Protein AF-V5GE24-F1 (afdb_monomer)

Organism: Anoplophora glabripennis (NCBI:txid217634)

Structure (mmCIF, N/CA/C/O backbone):
data_AF-V5GE24-F1
#
_entry.id   AF-V5GE24-F1
#
loop_
_atom_site.group_PDB
_atom_site.id
_atom_site.type_symbol
_atom_site.label_atom_id
_atom_site.label_alt_id
_atom_site.label_comp_id
_atom_site.label_asym_id
_atom_site.label_entity_id
_atom_site.label_seq_id
_atom_site.pdbx_PDB_ins_code
_atom_site.Cartn_x
_atom_site.Cartn_y
_atom_site.Cartn_z
_atom_site.occupancy
_atom_site.B_iso_or_equiv
_atom_site.auth_seq_id
_atom_site.auth_comp_id
_atom_site.auth_asym_id
_atom_site.auth_atom_id
_atom_site.pdbx_PDB_model_num
ATOM 1 N N . PRO A 1 1 ? 27.953 -16.993 -14.659 1.00 74.44 1 PRO A N 1
ATOM 2 C CA . PRO A 1 1 ? 27.117 -16.198 -15.590 1.00 74.44 1 PRO A CA 1
ATOM 3 C C . PRO A 1 1 ? 25.671 -16.063 -15.073 1.00 74.44 1 PRO A C 1
ATOM 5 O O . PRO A 1 1 ? 24.966 -17.058 -14.925 1.00 74.44 1 PRO A O 1
ATOM 8 N N . LEU A 1 2 ? 25.249 -14.844 -14.714 1.00 80.62 2 LEU A N 1
ATOM 9 C CA . LEU A 1 2 ? 23.916 -14.587 -14.141 1.00 80.62 2 LEU A CA 1
ATOM 10 C C . LEU A 1 2 ? 22.801 -14.807 -15.188 1.00 80.62 2 LEU A C 1
ATOM 12 O O . LEU A 1 2 ? 21.727 -15.296 -14.845 1.00 80.62 2 LEU A O 1
ATOM 16 N N . GLY A 1 3 ? 23.100 -14.540 -16.467 1.00 85.06 3 GLY A N 1
ATOM 17 C CA . GLY A 1 3 ? 22.208 -14.808 -17.599 1.00 85.06 3 GLY A CA 1
ATOM 18 C C . GLY A 1 3 ? 21.914 -16.297 -17.801 1.00 85.06 3 GLY A C 1
ATOM 19 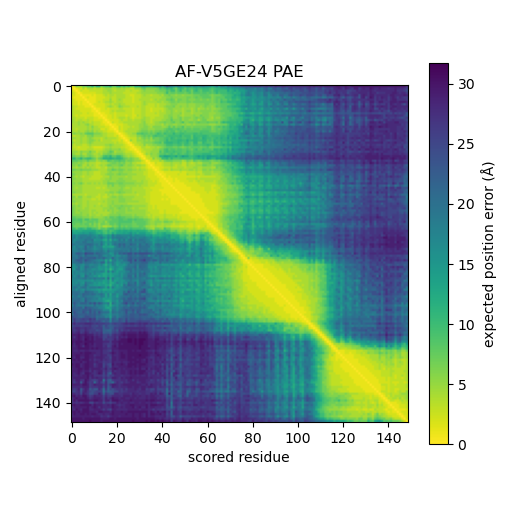O O . GLY A 1 3 ? 20.751 -16.685 -17.880 1.00 85.06 3 GLY A O 1
ATOM 20 N N . ALA A 1 4 ? 22.943 -17.150 -17.745 1.00 86.06 4 ALA A N 1
ATOM 21 C CA . ALA A 1 4 ? 22.785 -18.604 -17.859 1.00 86.06 4 ALA A CA 1
ATOM 22 C C . ALA A 1 4 ? 21.873 -19.200 -16.768 1.00 86.06 4 ALA A C 1
ATOM 24 O O . ALA A 1 4 ? 21.095 -20.111 -17.038 1.00 86.06 4 ALA A O 1
ATOM 25 N N . MET A 1 5 ? 21.916 -18.658 -15.544 1.00 88.56 5 MET A N 1
ATOM 26 C CA . MET A 1 5 ? 20.981 -19.061 -14.486 1.00 88.56 5 MET A CA 1
ATOM 27 C C . MET A 1 5 ? 19.548 -18.622 -14.800 1.00 88.56 5 MET A C 1
ATOM 29 O O . MET A 1 5 ? 18.614 -19.392 -14.609 1.00 88.56 5 MET A O 1
ATOM 33 N N . GLY A 1 6 ? 19.349 -17.410 -15.326 1.00 88.56 6 GLY A N 1
ATOM 34 C CA . GLY A 1 6 ? 18.030 -16.966 -15.789 1.00 88.56 6 GLY A CA 1
ATOM 35 C C . GLY A 1 6 ? 17.439 -17.891 -16.858 1.00 88.56 6 GLY A C 1
ATOM 36 O O . GLY A 1 6 ? 16.259 -18.238 -16.785 1.00 88.56 6 GLY A O 1
ATOM 37 N N . ALA A 1 7 ? 18.279 -18.354 -17.788 1.00 88.25 7 ALA A N 1
ATOM 38 C CA . ALA A 1 7 ? 17.903 -19.324 -18.811 1.00 88.25 7 ALA A CA 1
ATOM 39 C C . ALA A 1 7 ? 17.545 -20.698 -18.216 1.00 88.25 7 ALA A C 1
ATOM 41 O O . ALA A 1 7 ? 16.534 -21.276 -18.609 1.00 88.25 7 ALA A O 1
ATOM 42 N N . SER A 1 8 ? 18.292 -21.199 -17.221 1.00 91.06 8 SER A N 1
ATOM 43 C CA . SER A 1 8 ? 17.978 -22.488 -16.580 1.00 91.06 8 SER A CA 1
ATOM 44 C C . SER A 1 8 ? 16.659 -22.470 -15.801 1.00 91.06 8 SER A C 1
ATOM 46 O O . SER A 1 8 ? 16.002 -23.500 -15.684 1.00 91.06 8 SER A O 1
ATOM 48 N N . TYR A 1 9 ? 16.249 -21.308 -15.283 1.00 91.31 9 TYR A N 1
ATOM 49 C CA . TYR A 1 9 ? 14.931 -21.116 -14.665 1.00 91.31 9 TYR A CA 1
ATOM 50 C C . TYR A 1 9 ? 13.802 -20.860 -15.678 1.00 91.31 9 TYR A C 1
ATOM 52 O O . TYR A 1 9 ? 12.649 -20.725 -15.268 1.00 91.31 9 TYR A O 1
ATOM 60 N N . GLY A 1 10 ? 14.104 -20.772 -16.979 1.00 89.44 10 GLY A N 1
ATOM 61 C CA . GLY A 1 10 ? 13.110 -20.501 -18.019 1.00 89.44 10 GLY A CA 1
ATOM 62 C C . GLY A 1 10 ? 12.476 -19.112 -17.910 1.00 89.44 10 GLY A C 1
ATOM 63 O O . GLY A 1 10 ? 11.286 -18.951 -18.185 1.00 89.44 10 GLY A O 1
ATOM 64 N N . LEU A 1 11 ? 13.231 -18.107 -17.451 1.00 89.75 11 LEU A N 1
ATOM 65 C CA . LEU A 1 11 ? 12.739 -16.731 -17.402 1.00 89.75 11 LEU A CA 1
ATOM 66 C C . LEU A 1 11 ? 12.561 -16.171 -18.820 1.00 89.75 11 LEU A C 1
ATOM 68 O O . LEU A 1 11 ? 13.336 -16.479 -19.715 1.00 89.75 11 LEU A O 1
ATOM 72 N N . LEU A 1 12 ? 11.558 -15.307 -19.001 1.00 87.19 12 LEU A N 1
ATOM 73 C CA . LEU A 1 12 ? 11.351 -14.550 -20.246 1.00 87.19 12 LEU A CA 1
ATOM 74 C C . LEU A 1 12 ? 12.121 -13.222 -20.253 1.00 87.19 12 LEU A C 1
ATOM 76 O O . LEU A 1 12 ? 12.516 -12.729 -21.302 1.00 87.19 12 LEU A O 1
ATOM 80 N N . GLN A 1 13 ? 12.316 -12.628 -19.074 1.00 87.81 13 GLN A N 1
ATOM 81 C CA . GLN A 1 13 ? 13.032 -11.370 -18.886 1.00 87.81 13 GLN A CA 1
ATOM 82 C C . GLN A 1 13 ? 13.697 -11.362 -17.509 1.00 87.81 13 GLN A C 1
ATOM 84 O O . GLN A 1 13 ? 13.111 -11.823 -16.524 1.00 87.81 13 GLN A O 1
ATOM 89 N N . LEU A 1 14 ? 14.905 -10.802 -17.426 1.00 87.88 14 LEU A N 1
ATOM 90 C CA . LEU A 1 14 ? 15.580 -10.594 -16.149 1.00 87.88 14 LEU A CA 1
ATOM 91 C C . LEU A 1 14 ? 14.916 -9.454 -15.349 1.00 87.88 14 LEU A C 1
ATOM 93 O O . LEU A 1 14 ? 14.509 -8.436 -15.915 1.00 87.88 14 LEU A O 1
ATOM 97 N N . PRO A 1 15 ? 14.804 -9.581 -14.016 1.00 88.75 15 PRO A N 1
ATOM 98 C CA . PRO A 1 15 ? 14.245 -8.527 -13.179 1.00 88.75 15 PRO A CA 1
ATOM 99 C C . PRO A 1 15 ? 15.132 -7.275 -13.191 1.00 88.75 15 PRO A C 1
ATOM 101 O O . PRO A 1 15 ? 16.352 -7.357 -13.282 1.00 88.75 15 PRO A O 1
ATOM 104 N N . LYS A 1 16 ? 14.546 -6.086 -13.006 1.00 85.44 16 LYS A N 1
ATOM 105 C CA . LYS A 1 16 ? 15.322 -4.842 -12.857 1.00 85.44 16 LYS A CA 1
ATOM 106 C C . LYS A 1 16 ? 16.006 -4.796 -11.483 1.00 85.44 16 LYS A C 1
ATOM 108 O O . LYS A 1 16 ? 15.444 -4.260 -10.528 1.00 85.44 16 LYS A O 1
ATOM 113 N N . MET A 1 17 ? 17.217 -5.345 -11.386 1.00 87.19 17 MET A N 1
ATOM 114 C CA . MET A 1 17 ? 18.031 -5.383 -10.161 1.00 87.19 17 MET A CA 1
ATOM 115 C C . MET A 1 17 ? 19.286 -4.501 -10.263 1.00 87.19 17 MET A C 1
ATOM 117 O O . MET A 1 17 ? 19.819 -4.309 -11.354 1.00 87.19 17 MET A O 1
ATOM 121 N N . PRO A 1 18 ? 19.792 -3.958 -9.138 1.00 87.69 18 PRO A N 1
ATOM 122 C CA . PRO A 1 18 ? 21.023 -3.165 -9.138 1.00 87.69 18 PRO A CA 1
ATOM 123 C C . PRO A 1 18 ? 22.259 -3.980 -9.545 1.00 87.69 18 PRO A C 1
ATOM 125 O O . PRO A 1 18 ? 23.154 -3.434 -10.178 1.00 87.69 18 PRO A O 1
ATOM 128 N N . GLU A 1 19 ? 22.277 -5.278 -9.242 1.00 85.56 19 GLU A N 1
ATOM 129 C CA . GLU A 1 19 ? 23.367 -6.214 -9.561 1.00 85.56 19 GLU A CA 1
ATOM 130 C C . GLU A 1 19 ? 23.585 -6.398 -11.071 1.00 85.56 19 GLU A C 1
ATOM 132 O O . GLU A 1 19 ? 24.697 -6.690 -11.507 1.00 85.56 19 GLU A O 1
ATOM 137 N N . LEU A 1 20 ? 22.533 -6.181 -11.866 1.00 85.06 20 LEU A N 1
ATOM 138 C CA . LEU A 1 20 ? 22.527 -6.357 -13.318 1.00 85.06 20 LEU A CA 1
ATOM 139 C C . LEU A 1 20 ? 22.978 -5.107 -14.085 1.00 85.06 20 LEU A C 1
ATOM 141 O O . LEU A 1 20 ? 23.280 -5.200 -15.266 1.00 85.06 20 LEU A O 1
ATOM 145 N N . LYS A 1 21 ? 23.030 -3.930 -13.445 1.00 83.69 21 LYS A N 1
ATOM 146 C CA . LYS A 1 21 ? 23.200 -2.646 -14.154 1.00 83.69 21 LYS A CA 1
ATOM 147 C C . LYS A 1 21 ? 24.543 -2.477 -14.864 1.00 83.69 21 LYS A C 1
ATOM 149 O O . LYS A 1 21 ? 24.598 -1.775 -15.862 1.00 83.69 21 LYS A O 1
ATOM 154 N N . ASN A 1 22 ? 25.600 -3.092 -14.338 1.00 83.19 22 ASN A N 1
ATOM 155 C CA . ASN A 1 22 ? 26.974 -2.922 -14.826 1.00 83.19 22 ASN A CA 1
ATOM 156 C C . ASN A 1 22 ? 27.577 -4.259 -15.282 1.00 83.19 22 ASN A C 1
ATOM 158 O O . ASN A 1 22 ? 28.786 -4.467 -15.180 1.00 83.19 22 ASN A O 1
ATOM 162 N N . ARG A 1 23 ? 26.731 -5.212 -15.680 1.00 83.06 23 ARG A N 1
ATOM 163 C CA . ARG A 1 23 ? 27.152 -6.542 -16.118 1.00 83.06 23 ARG A CA 1
ATOM 164 C C . ARG A 1 23 ? 26.785 -6.732 -17.578 1.00 83.06 23 ARG A C 1
ATOM 166 O O . ARG A 1 23 ? 25.756 -6.231 -18.017 1.00 83.06 23 ARG A O 1
ATOM 173 N N . ASP A 1 24 ? 27.629 -7.469 -18.290 1.00 84.56 24 ASP A N 1
ATOM 174 C CA . ASP A 1 24 ? 27.281 -7.940 -19.620 1.00 84.56 24 ASP A CA 1
ATOM 175 C C . ASP A 1 24 ? 26.192 -9.017 -19.498 1.00 84.56 24 ASP A C 1
ATOM 177 O O . ASP A 1 24 ? 26.291 -9.925 -18.666 1.00 84.56 24 ASP A O 1
ATOM 181 N N . LEU A 1 25 ? 25.124 -8.849 -20.273 1.00 82.25 25 LEU A N 1
ATOM 182 C CA . LEU A 1 25 ? 23.952 -9.726 -20.308 1.00 82.25 25 LEU A CA 1
ATOM 183 C C . LEU A 1 25 ? 23.846 -10.465 -21.647 1.00 82.25 25 LEU A C 1
ATOM 185 O O . LEU A 1 25 ? 22.805 -11.044 -21.932 1.00 82.25 25 LEU A O 1
ATOM 189 N N . SER A 1 26 ? 24.919 -10.484 -22.443 1.00 84.75 26 SER A N 1
ATOM 190 C CA . SER A 1 26 ? 25.030 -11.245 -23.694 1.00 84.75 26 SER A CA 1
ATOM 191 C C . SER A 1 26 ? 24.634 -12.725 -23.552 1.00 84.75 26 SER A C 1
ATOM 193 O O . SER A 1 26 ? 24.011 -13.280 -24.454 1.00 84.75 26 SER A O 1
ATOM 195 N N . ASP A 1 27 ? 24.891 -13.332 -22.387 1.00 85.19 27 ASP A N 1
ATOM 196 C CA . ASP A 1 27 ? 24.479 -14.702 -22.033 1.00 85.19 27 ASP A CA 1
ATOM 197 C C . ASP A 1 27 ? 22.949 -14.922 -21.984 1.00 85.19 27 ASP A C 1
ATOM 199 O O . ASP A 1 27 ? 22.491 -16.062 -21.904 1.00 85.19 27 ASP A O 1
ATOM 203 N N . PHE A 1 28 ? 22.148 -13.853 -21.948 1.00 88.31 28 PHE A N 1
ATOM 204 C CA . PHE A 1 28 ? 20.686 -13.900 -21.906 1.00 88.31 28 PHE A CA 1
ATOM 205 C C . PHE A 1 28 ? 20.115 -12.891 -22.916 1.00 88.31 28 PHE A C 1
ATOM 207 O O . PHE A 1 28 ? 19.781 -11.763 -22.540 1.00 88.31 28 PHE A O 1
ATOM 214 N N . PRO A 1 29 ? 20.030 -13.264 -24.205 1.00 83.62 29 PRO A N 1
ATOM 215 C CA . PRO A 1 29 ? 19.514 -12.373 -25.234 1.00 83.62 29 PRO A CA 1
ATOM 216 C C . PRO A 1 29 ? 18.022 -12.097 -25.022 1.00 83.62 29 PRO A C 1
ATOM 218 O O . PRO A 1 29 ? 17.247 -12.992 -24.678 1.00 83.62 29 PRO A O 1
ATOM 221 N N . GLU A 1 30 ? 17.611 -10.850 -25.243 1.00 80.69 30 GLU A N 1
ATOM 222 C CA . GLU A 1 30 ? 16.196 -10.485 -25.234 1.00 80.69 30 GLU A CA 1
ATOM 223 C C . GLU A 1 30 ? 15.487 -11.132 -26.429 1.00 80.69 30 GLU A C 1
ATOM 225 O O . GLU A 1 30 ? 15.989 -11.109 -27.553 1.00 80.69 30 GLU A O 1
ATOM 230 N N . VAL A 1 31 ? 14.314 -11.719 -26.188 1.00 82.12 31 VAL A N 1
ATOM 231 C CA . VAL A 1 31 ? 13.510 -12.326 -27.252 1.00 82.12 31 VAL A CA 1
ATOM 232 C C . VAL A 1 31 ? 12.848 -11.202 -28.057 1.00 82.12 31 VAL A C 1
ATOM 234 O O . VAL A 1 31 ? 12.041 -10.460 -27.486 1.00 82.12 31 VAL A O 1
ATOM 237 N N . PRO A 1 32 ? 13.158 -11.050 -29.358 1.00 79.62 32 PRO A N 1
ATOM 238 C CA . PRO A 1 32 ? 12.519 -10.032 -30.180 1.00 79.62 32 PRO A CA 1
ATOM 239 C C . PRO A 1 32 ? 11.010 -10.302 -30.294 1.00 79.62 32 PRO A C 1
ATOM 241 O O . PRO A 1 32 ? 10.572 -11.450 -30.304 1.00 79.62 32 PRO A O 1
ATOM 244 N N . GLU A 1 33 ? 10.220 -9.227 -30.361 1.00 81.44 33 GLU A N 1
ATOM 245 C CA . GLU A 1 33 ? 8.766 -9.229 -30.634 1.00 81.44 33 GLU A CA 1
ATOM 2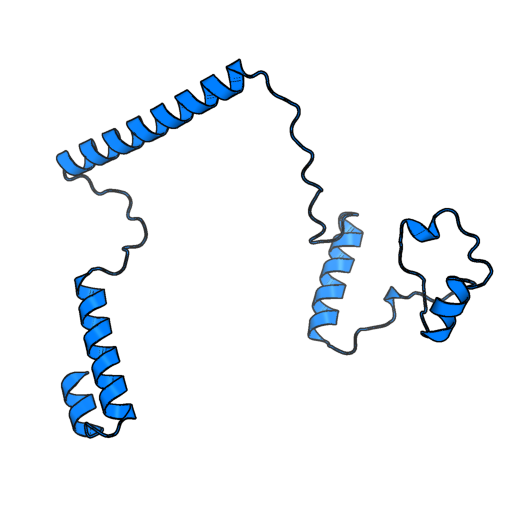46 C C . GLU A 1 33 ? 7.836 -9.800 -29.542 1.00 81.44 33 GLU A C 1
ATOM 248 O O . GLU A 1 33 ? 6.614 -9.775 -29.702 1.00 81.44 33 GLU A O 1
ATOM 253 N N . LEU A 1 34 ? 8.353 -10.243 -28.391 1.00 85.00 34 LEU A N 1
ATOM 254 C CA . LEU A 1 34 ? 7.514 -10.779 -27.314 1.00 85.00 34 LEU A CA 1
ATOM 255 C C . LEU A 1 34 ? 7.028 -9.686 -26.340 1.00 85.00 34 LEU A C 1
ATOM 257 O O . LEU A 1 34 ? 7.775 -9.236 -25.470 1.00 85.00 34 LEU A O 1
ATOM 261 N N . ASP A 1 35 ? 5.743 -9.312 -26.401 1.00 87.06 35 ASP A N 1
ATOM 262 C CA . ASP A 1 35 ? 5.124 -8.471 -25.364 1.00 87.06 35 ASP A CA 1
ATOM 263 C C . ASP A 1 35 ? 4.658 -9.298 -24.152 1.00 87.06 35 ASP A C 1
ATOM 265 O O . ASP A 1 35 ? 3.652 -10.011 -24.177 1.00 87.06 35 ASP A O 1
ATOM 269 N N . ILE A 1 36 ? 5.358 -9.124 -23.032 1.00 86.50 36 ILE A N 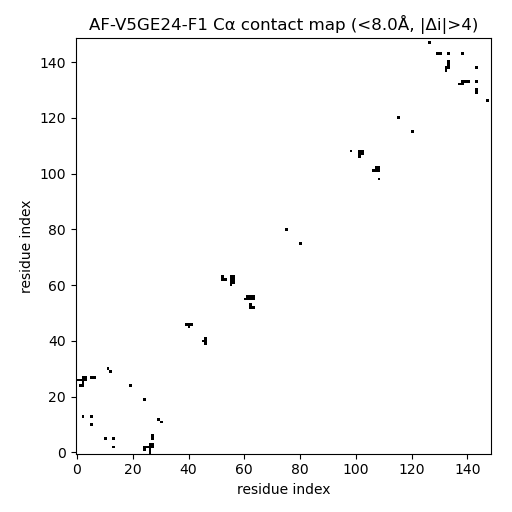1
ATOM 270 C CA . ILE A 1 36 ? 5.071 -9.792 -21.754 1.00 86.50 36 ILE A CA 1
ATOM 271 C C . ILE A 1 36 ? 3.681 -9.412 -21.218 1.00 86.50 36 ILE A C 1
ATOM 273 O O . ILE A 1 36 ? 3.045 -10.203 -20.519 1.00 86.50 36 ILE A O 1
ATOM 277 N N . ASN A 1 37 ? 3.168 -8.218 -21.540 1.00 86.62 37 ASN A N 1
ATOM 278 C CA . ASN A 1 37 ? 1.876 -7.759 -21.022 1.00 86.62 37 ASN A CA 1
ATOM 279 C C . ASN A 1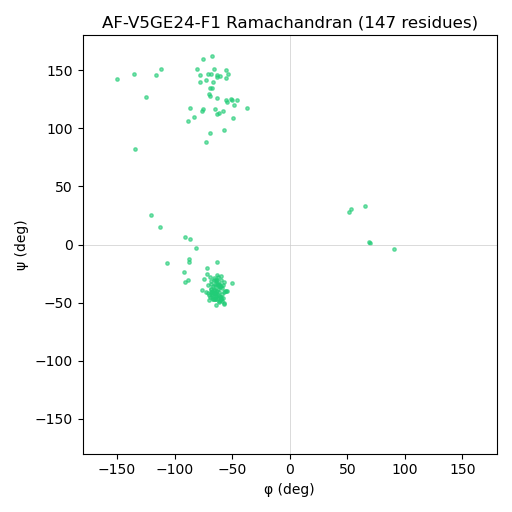 37 ? 0.680 -8.484 -21.642 1.00 86.62 37 ASN A C 1
ATOM 281 O O . ASN A 1 37 ? -0.398 -8.488 -21.027 1.00 86.62 37 ASN A O 1
ATOM 285 N N . THR A 1 38 ? 0.889 -9.099 -22.808 1.00 89.12 38 THR A N 1
ATOM 286 C CA . THR A 1 38 ? -0.098 -9.903 -23.528 1.00 89.12 38 THR A CA 1
ATOM 287 C C . THR A 1 38 ? -0.360 -11.241 -22.828 1.00 89.12 38 THR A C 1
ATOM 289 O O . THR A 1 38 ? -1.465 -11.773 -22.924 1.00 89.12 38 THR A O 1
ATOM 292 N N . ILE A 1 39 ? 0.597 -11.759 -22.049 1.00 89.81 39 ILE A N 1
ATOM 293 C CA . ILE A 1 39 ? 0.469 -13.043 -21.346 1.00 89.81 39 ILE A CA 1
ATOM 294 C C . ILE A 1 39 ? -0.444 -12.879 -20.111 1.00 89.81 39 ILE A C 1
ATOM 296 O O . ILE A 1 39 ? -0.083 -12.167 -19.166 1.00 89.81 39 ILE A O 1
ATOM 300 N N . PRO A 1 40 ? -1.626 -13.529 -20.067 1.00 94.50 40 PRO A N 1
ATOM 301 C CA . PRO A 1 40 ? -2.552 -13.393 -18.949 1.00 94.50 40 PRO A CA 1
ATOM 302 C C . PRO A 1 40 ? -2.144 -14.268 -17.758 1.00 94.50 40 PRO A C 1
ATOM 304 O O . PRO A 1 40 ? -1.596 -15.361 -17.910 1.00 94.50 40 PRO A O 1
ATOM 307 N N . TYR A 1 41 ? -2.489 -13.838 -16.543 1.00 94.75 41 TYR A N 1
ATOM 308 C CA . TYR A 1 41 ? -2.384 -14.715 -15.379 1.00 94.75 41 TYR A CA 1
ATOM 309 C C . TYR A 1 41 ? -3.432 -15.832 -15.393 1.00 94.75 41 TYR A C 1
ATOM 311 O O . TYR A 1 41 ? -4.582 -15.630 -15.781 1.00 94.75 41 TYR A O 1
ATOM 319 N N . LYS A 1 42 ? -3.047 -17.001 -14.862 1.00 95.94 42 LYS A N 1
ATOM 320 C CA . LYS A 1 42 ? -3.946 -18.153 -14.677 1.00 95.94 42 LYS A CA 1
ATOM 321 C C . LYS A 1 42 ? -5.151 -17.821 -13.785 1.00 95.94 42 LYS A C 1
ATOM 323 O O . LYS A 1 42 ? -6.255 -18.299 -14.027 1.00 95.94 42 LYS A O 1
ATOM 328 N N . ASP A 1 43 ? -4.939 -17.005 -12.754 1.00 97.44 43 ASP A N 1
ATOM 329 C CA . ASP A 1 43 ? -5.994 -16.550 -11.848 1.00 97.44 43 ASP A CA 1
ATOM 330 C C . ASP A 1 43 ? -6.693 -15.295 -12.394 1.00 97.44 43 ASP A C 1
ATOM 332 O O . ASP A 1 43 ? -6.098 -14.218 -12.510 1.00 97.44 43 ASP A O 1
ATOM 336 N N . LYS A 1 44 ? -7.995 -15.434 -12.666 1.00 96.75 44 LYS A N 1
ATOM 337 C CA . LYS A 1 44 ? -8.859 -14.377 -13.206 1.00 96.75 44 LYS A CA 1
ATOM 338 C C . LYS A 1 44 ? -8.976 -13.170 -12.272 1.00 96.75 44 LYS A C 1
ATOM 340 O O . LYS A 1 44 ? -9.068 -12.037 -12.746 1.00 96.75 44 LYS A O 1
ATOM 345 N N . THR A 1 45 ? -8.978 -13.384 -10.955 1.00 97.25 45 THR A N 1
ATOM 346 C CA . THR A 1 45 ? -9.111 -12.294 -9.974 1.00 97.25 45 THR A CA 1
ATOM 347 C C . THR A 1 45 ? -7.860 -11.420 -9.970 1.00 97.25 45 THR A C 1
ATOM 349 O O . THR A 1 45 ? -7.940 -10.192 -10.070 1.00 97.25 45 THR A O 1
ATOM 352 N N . ARG A 1 46 ? -6.689 -12.063 -9.967 1.00 96.38 46 ARG A N 1
ATOM 353 C CA . ARG A 1 46 ? -5.381 -11.415 -10.061 1.00 96.38 46 ARG A CA 1
ATOM 354 C C . ARG A 1 46 ? -5.210 -10.687 -11.393 1.00 96.38 46 ARG A C 1
ATOM 356 O O . ARG A 1 46 ? -4.691 -9.572 -11.403 1.00 96.38 46 ARG A O 1
ATOM 363 N N . GLU A 1 47 ? -5.679 -11.273 -12.494 1.00 96.56 47 GLU A N 1
ATOM 364 C CA . GLU A 1 47 ? -5.634 -10.647 -13.819 1.00 96.56 47 GLU A CA 1
ATOM 365 C C . GLU A 1 47 ? -6.513 -9.392 -13.897 1.00 96.56 47 GLU A C 1
ATOM 367 O O . GLU A 1 47 ? -6.076 -8.362 -14.410 1.00 96.56 47 GLU A O 1
ATOM 372 N N . LYS A 1 48 ? -7.717 -9.422 -13.310 1.00 96.31 48 LYS A N 1
ATOM 373 C CA . LYS A 1 48 ? -8.592 -8.242 -13.229 1.00 96.31 48 LYS A CA 1
ATOM 374 C C . LYS A 1 48 ? -7.904 -7.084 -12.502 1.00 96.31 48 LYS A C 1
ATOM 376 O O . LYS A 1 48 ? -7.904 -5.959 -12.996 1.00 96.31 48 LYS A O 1
ATOM 381 N N . ILE A 1 49 ? -7.268 -7.368 -11.364 1.00 95.25 49 ILE A N 1
ATOM 382 C CA . ILE A 1 49 ? -6.505 -6.370 -10.600 1.00 95.25 49 ILE A CA 1
ATOM 383 C C . ILE A 1 49 ? -5.297 -5.870 -11.407 1.00 95.25 49 ILE A C 1
ATOM 385 O O . ILE A 1 49 ? -5.015 -4.672 -11.405 1.00 95.25 49 ILE A O 1
ATOM 389 N N . ARG A 1 50 ? -4.579 -6.761 -12.106 1.00 94.50 50 ARG A N 1
ATOM 390 C CA . ARG A 1 50 ? -3.435 -6.392 -12.956 1.00 94.50 50 ARG A CA 1
ATOM 391 C C . ARG A 1 50 ? -3.856 -5.414 -14.050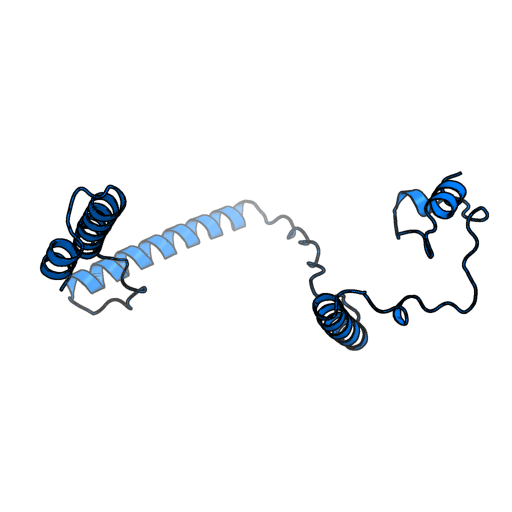 1.00 94.50 50 ARG A C 1
ATOM 393 O O . ARG A 1 50 ? -3.219 -4.375 -14.178 1.00 94.50 50 ARG A O 1
ATOM 400 N N . LYS A 1 51 ? -4.938 -5.706 -14.778 1.00 94.44 51 LYS A N 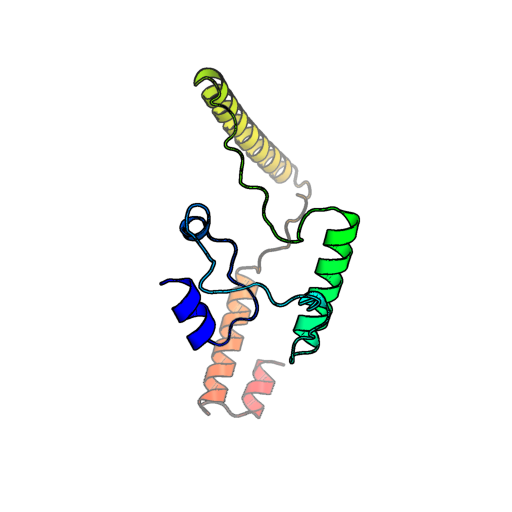1
ATOM 401 C CA . LYS A 1 51 ? -5.468 -4.841 -15.846 1.00 94.44 51 LYS A CA 1
ATOM 402 C C . LYS A 1 51 ? -5.868 -3.462 -15.327 1.00 94.44 51 LYS A C 1
ATOM 404 O O . LYS A 1 51 ? -5.459 -2.464 -15.907 1.00 94.44 51 LYS A O 1
ATOM 409 N N . GLN A 1 52 ? -6.564 -3.397 -14.189 1.00 95.12 52 GLN A N 1
ATOM 410 C CA . GLN A 1 52 ? -6.903 -2.119 -13.546 1.00 95.12 52 GLN A CA 1
ATOM 411 C C . GLN A 1 52 ? -5.654 -1.299 -13.196 1.00 95.12 52 GLN A C 1
ATOM 413 O O . GLN A 1 52 ? -5.612 -0.093 -13.430 1.00 95.12 52 GLN A O 1
ATOM 418 N N . LYS A 1 53 ? -4.611 -1.948 -12.661 1.00 94.19 53 LYS A N 1
ATOM 419 C CA . LYS A 1 53 ? -3.354 -1.263 -12.334 1.00 94.19 53 LYS A CA 1
ATOM 420 C C . LYS A 1 53 ? -2.591 -0.805 -13.571 1.00 94.19 53 LYS A C 1
ATOM 422 O O . LYS A 1 53 ? -2.018 0.279 -13.557 1.00 94.19 53 LYS A O 1
ATOM 427 N N . LEU A 1 54 ? -2.594 -1.622 -14.621 1.00 93.06 54 LEU A N 1
ATOM 428 C CA . LEU A 1 54 ? -1.951 -1.314 -15.892 1.00 93.06 54 LEU A CA 1
ATOM 429 C C . LEU A 1 54 ? -2.611 -0.105 -16.563 1.00 93.06 54 LEU A C 1
ATOM 431 O O . LEU A 1 54 ? -1.913 0.809 -16.985 1.00 93.06 54 LEU A O 1
ATOM 435 N N . GLU A 1 55 ? -3.943 -0.051 -16.579 1.00 94.25 55 GLU A N 1
ATOM 436 C CA . GLU A 1 55 ? -4.698 1.093 -17.100 1.00 94.25 55 GLU A CA 1
ATOM 437 C C . GLU A 1 55 ? -4.391 2.376 -16.312 1.00 94.25 55 GLU A C 1
ATOM 439 O O . GLU A 1 55 ? -4.137 3.433 -16.888 1.00 94.25 55 GLU A O 1
ATOM 444 N N . GLN A 1 56 ? -4.351 2.289 -14.979 1.00 94.31 56 GLN A N 1
ATOM 445 C CA . GLN A 1 56 ? -3.953 3.419 -14.138 1.00 94.31 56 GLN A CA 1
ATOM 446 C C . GLN A 1 56 ? -2.513 3.863 -14.415 1.00 94.31 56 GLN A C 1
ATOM 448 O O . GLN A 1 56 ? -2.250 5.064 -14.470 1.00 94.31 56 GLN A O 1
ATOM 453 N N . TYR A 1 57 ? -1.589 2.922 -14.616 1.00 93.00 57 TYR A N 1
ATOM 454 C CA . TYR A 1 57 ? -0.201 3.222 -14.955 1.00 93.00 57 TYR A CA 1
ATOM 455 C C . TYR A 1 57 ? -0.079 3.925 -16.310 1.00 93.00 57 TYR A C 1
ATOM 457 O O . TYR A 1 57 ? 0.612 4.932 -16.394 1.00 93.00 57 TYR A O 1
ATOM 465 N N . GLN A 1 58 ? -0.795 3.468 -17.339 1.00 92.12 58 GLN A N 1
ATOM 466 C CA . GLN A 1 58 ? -0.805 4.122 -18.652 1.00 92.12 58 GLN A CA 1
ATOM 467 C C . GLN A 1 58 ? -1.330 5.563 -18.58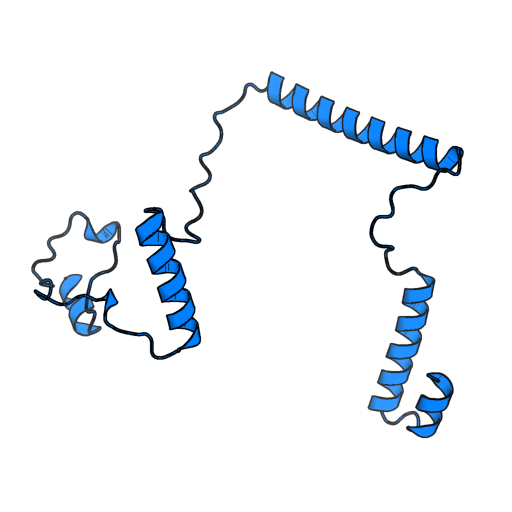0 1.00 92.12 58 GLN A C 1
ATOM 469 O O . GLN A 1 58 ? -0.802 6.440 -19.255 1.00 92.12 58 GLN A O 1
ATOM 474 N N . LYS A 1 59 ? -2.326 5.830 -17.723 1.00 94.00 59 LYS A N 1
ATOM 475 C CA . LYS A 1 59 ? -2.886 7.180 -17.528 1.00 94.00 59 LYS A CA 1
ATOM 476 C C . LYS A 1 59 ? -1.994 8.101 -16.692 1.00 94.00 59 LYS A C 1
ATOM 478 O O . LYS A 1 59 ? -1.943 9.297 -16.949 1.00 94.00 59 LYS A O 1
ATOM 483 N N . THR A 1 60 ? -1.353 7.576 -15.647 1.00 91.69 60 THR A N 1
ATOM 484 C CA . THR A 1 60 ? -0.662 8.391 -14.623 1.00 91.69 60 THR A CA 1
ATOM 485 C C . THR A 1 60 ? 0.862 8.352 -14.710 1.00 91.69 60 THR A C 1
ATOM 487 O O . THR A 1 60 ? 1.528 9.164 -14.075 1.00 91.69 60 THR A O 1
ATOM 490 N N . GLY A 1 61 ? 1.432 7.388 -15.435 1.00 89.75 61 GLY A N 1
ATOM 491 C CA . GLY A 1 61 ? 2.867 7.098 -15.450 1.00 89.75 61 GLY A CA 1
ATOM 492 C C . GLY A 1 61 ? 3.413 6.507 -14.141 1.00 89.75 61 GLY A C 1
ATOM 493 O O . GLY A 1 61 ? 4.614 6.257 -14.041 1.00 89.75 61 GLY A O 1
ATOM 494 N N . VAL A 1 62 ? 2.572 6.264 -13.124 1.00 87.62 62 VAL A N 1
ATOM 495 C CA . VAL A 1 62 ? 2.992 5.781 -11.796 1.00 87.62 62 VAL A CA 1
ATOM 496 C C . VAL A 1 62 ? 2.244 4.503 -11.435 1.00 87.62 62 VAL A C 1
ATOM 498 O O . VAL A 1 62 ? 1.019 4.438 -11.499 1.00 87.62 62 VAL A O 1
ATOM 501 N N . TRP A 1 63 ? 2.980 3.449 -11.063 1.00 86.69 63 TRP A N 1
ATOM 502 C CA . TRP A 1 63 ? 2.356 2.162 -10.758 1.00 86.69 63 TRP A CA 1
ATOM 503 C C . TRP A 1 63 ? 1.538 2.242 -9.454 1.00 86.69 63 TRP A C 1
ATOM 505 O O . TRP A 1 63 ? 2.085 2.638 -8.414 1.00 86.69 63 TRP A O 1
ATOM 515 N N . PRO A 1 64 ? 0.257 1.829 -9.446 1.00 85.19 64 PRO A N 1
ATOM 516 C CA . PRO A 1 64 ? -0.595 1.936 -8.266 1.00 85.19 64 PRO A CA 1
ATOM 517 C C . PRO A 1 64 ? -0.077 1.086 -7.105 1.00 85.19 64 PRO A C 1
ATOM 519 O O . PRO A 1 64 ? 0.144 -0.121 -7.227 1.00 85.19 64 PRO A O 1
ATOM 522 N N . GLY A 1 65 ? 0.101 1.720 -5.947 1.00 80.25 65 GLY A N 1
ATOM 523 C CA . GLY A 1 65 ? 0.643 1.079 -4.747 1.00 80.25 65 GLY A CA 1
ATOM 524 C C . GLY A 1 65 ? 2.165 1.158 -4.617 1.00 80.25 65 GLY A C 1
ATOM 525 O O . GLY A 1 65 ? 2.691 0.772 -3.571 1.00 80.25 65 GLY A O 1
ATOM 526 N N . HIS A 1 66 ? 2.878 1.714 -5.605 1.00 74.56 66 HIS A N 1
ATOM 527 C CA . HIS A 1 66 ? 4.261 2.124 -5.395 1.00 74.56 66 HIS A CA 1
ATOM 528 C C . HIS A 1 66 ? 4.261 3.330 -4.449 1.00 74.56 66 HIS A C 1
ATOM 530 O O . HIS A 1 66 ? 4.031 4.468 -4.858 1.00 74.56 66 HIS A O 1
ATOM 536 N N . LYS A 1 67 ? 4.464 3.079 -3.149 1.00 69.31 67 LYS A N 1
ATOM 537 C CA . LYS A 1 67 ? 4.573 4.150 -2.155 1.00 69.31 67 LYS A CA 1
ATOM 538 C C . LYS A 1 67 ? 5.680 5.091 -2.617 1.00 69.31 67 LYS A C 1
ATOM 540 O O . LYS A 1 67 ? 6.808 4.645 -2.837 1.00 69.31 67 LYS A O 1
ATOM 545 N N . GLN A 1 68 ? 5.372 6.379 -2.767 1.00 67.00 68 GLN A N 1
ATOM 546 C CA . GLN A 1 68 ? 6.431 7.376 -2.866 1.00 67.00 68 GLN A CA 1
ATOM 547 C C . GLN A 1 68 ? 7.365 7.140 -1.681 1.00 67.00 68 GLN A C 1
ATOM 549 O O . GLN A 1 68 ? 6.909 7.052 -0.536 1.00 67.00 68 GLN A O 1
ATOM 554 N N . LYS A 1 69 ? 8.659 6.949 -1.969 1.00 71.62 69 LYS A N 1
ATOM 555 C CA . LYS A 1 69 ? 9.678 6.859 -0.923 1.00 71.62 69 LYS A CA 1
ATOM 556 C C . LYS A 1 69 ? 9.443 8.066 -0.025 1.00 71.62 69 LYS A C 1
ATOM 558 O O . LYS A 1 69 ? 9.362 9.177 -0.544 1.00 71.62 69 LYS A O 1
ATOM 563 N N . PHE A 1 70 ? 9.251 7.851 1.278 1.00 66.56 70 PHE A N 1
ATOM 564 C CA . PHE A 1 70 ? 9.122 8.954 2.223 1.00 66.56 70 PHE A CA 1
ATOM 565 C C . PHE A 1 70 ? 10.393 9.792 2.101 1.00 66.56 70 PHE A C 1
ATOM 567 O O . PHE A 1 70 ? 11.436 9.421 2.640 1.00 66.56 70 PHE A O 1
ATOM 574 N N . ILE A 1 71 ? 10.323 10.884 1.340 1.00 74.19 71 ILE A N 1
ATOM 575 C CA . ILE A 1 71 ? 11.390 11.869 1.285 1.00 74.19 71 ILE A CA 1
ATOM 576 C C . ILE A 1 71 ? 11.473 12.387 2.714 1.00 74.19 71 ILE A C 1
ATOM 578 O O . ILE A 1 71 ? 10.499 12.933 3.245 1.00 74.19 71 ILE A O 1
ATOM 582 N N . ARG A 1 72 ? 12.596 12.100 3.382 1.00 73.38 72 ARG A N 1
ATOM 583 C CA . ARG A 1 72 ? 12.844 12.617 4.726 1.00 73.38 72 ARG A CA 1
ATOM 584 C C . ARG A 1 72 ? 12.695 14.129 4.629 1.00 73.38 72 ARG A C 1
ATOM 586 O O . ARG A 1 72 ? 13.347 14.758 3.800 1.00 73.38 72 ARG A O 1
ATOM 593 N N . LYS A 1 73 ? 11.784 14.689 5.428 1.00 74.62 73 LYS A N 1
ATOM 594 C CA . LYS A 1 73 ? 11.624 16.141 5.505 1.00 74.62 73 LYS A CA 1
ATOM 595 C C . LYS A 1 73 ? 12.986 16.749 5.871 1.00 74.62 73 LYS A C 1
ATOM 597 O O . LYS A 1 73 ? 13.715 16.113 6.640 1.00 74.62 73 LYS A O 1
ATOM 602 N N . PRO A 1 74 ? 13.339 17.922 5.324 1.00 79.38 74 PRO A N 1
ATOM 603 C CA . PRO A 1 74 ? 14.592 18.584 5.664 1.00 79.38 74 PRO A CA 1
ATOM 604 C C . PRO A 1 74 ? 14.696 18.795 7.179 1.00 79.38 74 PRO A C 1
ATOM 606 O O . PRO A 1 74 ? 13.679 18.919 7.867 1.00 79.38 74 PRO A O 1
ATOM 609 N N . SER A 1 75 ? 15.926 18.798 7.697 1.00 80.81 75 SER A N 1
ATOM 610 C CA . SER A 1 75 ? 16.181 18.968 9.127 1.00 80.81 75 SER A CA 1
ATOM 611 C C . SER A 1 75 ? 15.706 20.348 9.577 1.00 80.81 75 SER A C 1
ATOM 613 O O . SER A 1 75 ? 16.278 21.3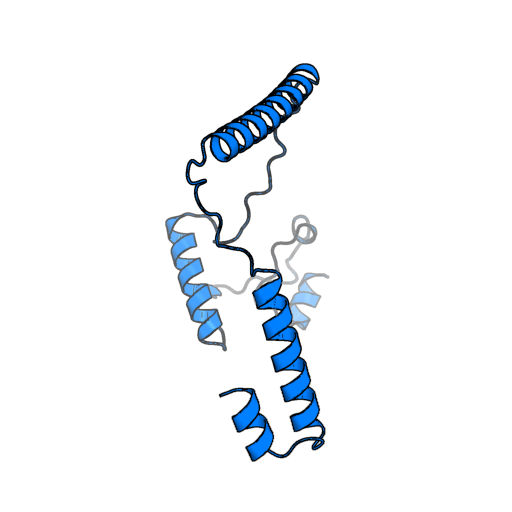63 9.188 1.00 80.81 75 SER A O 1
ATOM 615 N N . GLU A 1 76 ? 14.657 20.391 10.394 1.00 82.44 76 GLU A N 1
ATOM 616 C CA . GLU A 1 76 ? 14.200 21.630 11.018 1.00 82.44 76 GLU A CA 1
ATOM 617 C C . GLU A 1 76 ? 15.106 21.985 12.217 1.00 82.44 76 GLU A C 1
ATOM 619 O O . GLU A 1 76 ? 15.551 21.084 12.937 1.00 82.44 76 GLU A O 1
ATOM 624 N N . PRO A 1 77 ? 15.357 23.279 12.489 1.00 87.88 77 PRO A N 1
ATOM 625 C CA . PRO A 1 77 ? 16.035 23.722 13.703 1.00 87.88 77 PRO A CA 1
ATOM 626 C C . PRO A 1 77 ? 15.373 23.191 14.986 1.00 87.88 77 PRO A C 1
ATOM 628 O O . PRO A 1 77 ? 14.145 23.069 15.089 1.00 87.88 77 PRO A O 1
ATOM 631 N N . TRP A 1 78 ? 16.182 22.934 16.019 1.00 84.94 78 TRP A N 1
ATOM 632 C CA . TRP A 1 78 ? 15.711 22.392 17.302 1.00 84.94 78 TRP A CA 1
ATOM 633 C C . TRP A 1 78 ? 14.684 23.294 18.007 1.00 84.94 78 TRP A C 1
ATOM 635 O O . TRP A 1 78 ? 13.772 22.801 18.675 1.00 84.94 78 TRP A O 1
ATOM 645 N N . SER A 1 79 ? 14.785 24.613 17.812 1.00 89.19 79 SER A N 1
ATOM 646 C CA . SER A 1 79 ? 13.845 25.616 18.329 1.00 89.19 79 SER A CA 1
ATOM 647 C C . SER A 1 79 ? 12.421 25.405 17.807 1.00 89.19 79 SER A C 1
ATOM 649 O O . SER A 1 79 ? 11.483 25.334 18.600 1.00 89.19 79 SER A O 1
ATOM 651 N N . ILE A 1 80 ? 12.263 25.204 16.497 1.00 88.12 80 ILE A N 1
ATOM 652 C CA . ILE A 1 80 ? 10.968 24.964 15.842 1.00 88.12 80 ILE A CA 1
ATOM 653 C C . ILE A 1 80 ? 10.363 23.642 16.326 1.00 88.12 80 ILE A C 1
ATOM 655 O O . ILE A 1 80 ? 9.165 23.548 16.599 1.00 88.12 80 ILE A O 1
ATOM 659 N N . THR A 1 81 ? 11.201 22.618 16.507 1.00 86.81 81 THR A N 1
ATOM 660 C CA . THR A 1 81 ? 10.762 21.321 17.040 1.00 86.81 81 THR A CA 1
ATOM 661 C C . THR A 1 81 ? 10.252 21.446 18.480 1.00 86.81 81 THR A C 1
ATOM 663 O O . THR A 1 81 ? 9.217 20.863 18.821 1.00 86.81 81 THR A O 1
ATOM 666 N N . LYS A 1 82 ? 10.937 22.230 19.328 1.00 91.06 82 LYS A N 1
ATOM 667 C CA . LYS A 1 82 ? 10.484 22.520 20.697 1.00 91.06 82 LYS A CA 1
ATOM 668 C C . LYS A 1 82 ? 9.171 23.303 20.712 1.00 91.06 82 LYS A C 1
ATOM 670 O O . LYS A 1 82 ? 8.259 22.886 21.419 1.00 91.06 82 LYS A O 1
ATOM 675 N N . GLN A 1 83 ? 9.042 24.355 19.904 1.00 92.50 83 GLN A N 1
ATOM 676 C CA . GLN A 1 83 ? 7.803 25.139 19.802 1.00 92.50 83 GLN A CA 1
ATOM 677 C C . GLN A 1 83 ? 6.615 24.259 19.402 1.00 92.50 83 GLN A C 1
ATOM 679 O O . GLN A 1 83 ? 5.642 24.159 20.142 1.00 92.50 83 GLN A O 1
ATOM 684 N N . LYS A 1 84 ? 6.751 23.471 18.326 1.00 90.69 84 LYS A N 1
ATOM 685 C CA . LYS A 1 84 ? 5.710 22.522 17.891 1.00 90.69 84 LYS A CA 1
ATOM 686 C C . LYS A 1 84 ? 5.330 21.508 18.976 1.00 90.69 84 LYS A C 1
ATOM 688 O O . LYS A 1 84 ? 4.187 21.040 19.027 1.00 90.69 84 LYS A O 1
ATOM 693 N N . LYS A 1 85 ? 6.284 21.112 19.827 1.00 91.56 85 LYS A N 1
ATOM 694 C CA . LYS A 1 85 ? 6.037 20.199 20.952 1.00 91.56 85 LYS A CA 1
ATOM 695 C C . LYS A 1 85 ? 5.205 20.872 22.044 1.00 91.56 85 LYS A C 1
ATOM 697 O O . LYS A 1 85 ? 4.278 20.231 22.545 1.00 91.56 85 LYS A O 1
ATOM 702 N N . GLU A 1 86 ? 5.509 22.120 22.385 1.00 93.69 86 GLU A N 1
ATOM 703 C CA . GLU A 1 86 ? 4.735 22.903 23.353 1.00 93.69 86 GLU A CA 1
ATOM 704 C C . GLU A 1 86 ? 3.332 23.220 22.820 1.00 93.69 86 GLU A C 1
ATOM 706 O O . GLU A 1 86 ? 2.352 22.861 23.473 1.00 93.69 86 GLU A O 1
ATOM 711 N N . ASP A 1 87 ? 3.199 23.674 21.571 1.00 95.00 87 ASP A N 1
ATOM 712 C CA . ASP A 1 87 ? 1.898 23.907 20.921 1.00 95.00 87 ASP A CA 1
ATOM 713 C C . ASP A 1 87 ? 1.004 22.658 20.960 1.00 95.00 87 ASP A C 1
ATOM 715 O O . ASP A 1 87 ? -0.209 22.708 21.204 1.00 95.00 87 ASP A O 1
ATOM 719 N N . ARG A 1 88 ? 1.601 21.478 20.741 1.00 93.94 88 ARG A N 1
ATOM 720 C CA . ARG A 1 88 ? 0.889 20.197 20.820 1.00 93.94 88 ARG A CA 1
ATOM 721 C C . ARG A 1 88 ? 0.414 19.900 22.245 1.00 93.94 88 ARG A C 1
ATOM 723 O O . ARG A 1 88 ? -0.687 19.356 22.401 1.00 93.94 88 ARG A O 1
ATOM 730 N N . LYS A 1 89 ? 1.211 20.209 23.272 1.00 94.75 89 LYS A N 1
ATOM 731 C CA . LYS A 1 89 ? 0.804 20.047 24.678 1.00 94.75 89 LYS A CA 1
ATOM 732 C C . LYS A 1 89 ? -0.327 21.009 25.025 1.00 94.75 89 LYS A C 1
ATOM 734 O O . LYS A 1 89 ? -1.342 20.554 25.553 1.00 94.75 89 LYS A O 1
ATOM 739 N N . GLU A 1 90 ? -0.211 22.278 24.649 1.00 95.06 90 GLU A N 1
ATOM 740 C CA . GLU A 1 90 ? -1.247 23.286 24.880 1.00 95.06 90 GLU A CA 1
ATOM 741 C C . GLU A 1 90 ? -2.567 22.909 24.213 1.00 95.06 90 GLU A C 1
ATOM 743 O O . GLU A 1 90 ? -3.622 22.917 24.847 1.00 95.06 90 GLU A O 1
ATOM 748 N N . LYS A 1 91 ? -2.529 22.485 22.945 1.00 94.31 91 LYS A N 1
ATOM 749 C CA . LYS A 1 91 ? -3.728 22.039 22.226 1.00 94.31 91 LYS A CA 1
ATOM 750 C C . LYS A 1 91 ? -4.378 20.828 22.900 1.00 94.31 91 LYS A C 1
ATOM 752 O O . LYS A 1 91 ? -5.606 20.716 22.928 1.00 94.31 91 LYS A O 1
ATOM 757 N N . LYS A 1 92 ? -3.579 19.918 23.473 1.00 93.38 92 LYS A N 1
ATOM 758 C CA . LYS A 1 92 ? -4.081 18.771 24.249 1.00 93.38 92 LYS A CA 1
ATOM 759 C C . LYS A 1 92 ? -4.723 19.225 25.561 1.00 93.38 92 LYS A C 1
ATOM 761 O O . LYS A 1 92 ? -5.781 18.698 25.906 1.00 93.38 92 LYS A O 1
ATOM 766 N N . LEU A 1 93 ? -4.125 20.193 26.253 1.00 94.00 93 LEU A N 1
ATOM 767 C CA . LEU A 1 93 ? -4.661 20.780 27.482 1.00 94.00 93 LEU A CA 1
ATOM 768 C C . LEU A 1 93 ? -5.990 21.499 27.213 1.00 94.00 93 LEU A C 1
ATOM 770 O O . LEU A 1 93 ? -7.001 21.136 27.808 1.00 94.00 93 LEU A O 1
ATOM 774 N N . LYS A 1 94 ? -6.028 22.401 26.224 1.00 92.81 94 LYS A N 1
ATOM 775 C CA . LYS A 1 94 ? -7.242 23.110 25.777 1.00 92.81 94 LYS A CA 1
ATOM 776 C C . LYS A 1 94 ? -8.358 22.133 25.394 1.00 92.81 94 LYS A C 1
ATOM 778 O O . LYS A 1 94 ? -9.521 22.325 25.748 1.00 92.81 94 LYS A O 1
ATOM 783 N N . ARG A 1 95 ? -8.028 21.015 24.731 1.00 88.94 95 ARG A N 1
ATOM 784 C CA . ARG A 1 95 ? -9.001 19.950 24.422 1.00 88.94 95 ARG A CA 1
ATOM 785 C C . ARG A 1 95 ? -9.517 19.221 25.670 1.00 88.94 95 ARG A C 1
ATOM 787 O O . ARG A 1 95 ? -10.668 18.799 25.674 1.00 88.94 95 ARG A O 1
ATOM 794 N N . LYS A 1 96 ? -8.691 19.018 26.700 1.00 89.81 96 LYS A N 1
ATOM 795 C CA . LYS A 1 96 ? -9.134 18.422 27.973 1.00 89.81 96 LYS A CA 1
ATOM 796 C C . LYS A 1 96 ? -10.029 19.386 28.751 1.00 89.81 96 LYS A C 1
ATOM 798 O O . LYS A 1 96 ? -11.118 18.986 29.138 1.00 89.81 96 LYS A O 1
ATOM 803 N N . GLN A 1 97 ? -9.611 20.642 28.886 1.00 90.44 97 GLN A N 1
ATOM 804 C CA . GLN A 1 97 ? -10.372 21.686 29.576 1.00 90.44 97 GLN A CA 1
ATOM 805 C C . GLN A 1 97 ? -11.728 21.927 28.909 1.00 90.44 97 GLN A C 1
ATOM 807 O O . GLN A 1 97 ? -12.752 21.889 29.576 1.00 90.44 97 GLN A O 1
ATOM 812 N N . SER A 1 98 ? -11.771 22.063 27.579 1.00 86.75 98 SER A N 1
ATOM 813 C CA . SER A 1 98 ? -13.043 22.205 26.851 1.00 86.75 98 SER A CA 1
ATOM 814 C C . SER A 1 98 ? -13.966 20.995 27.007 1.00 86.75 98 SER A C 1
ATOM 816 O O . SER A 1 98 ? -15.178 21.165 27.073 1.00 86.75 98 SER A O 1
ATOM 818 N N . LYS A 1 99 ? -13.431 19.770 27.107 1.00 85.25 99 LYS A N 1
ATOM 819 C CA . LYS A 1 99 ? -14.244 18.586 27.429 1.00 85.25 99 LYS A CA 1
ATOM 820 C C . LYS A 1 99 ? -14.793 18.633 28.854 1.00 85.25 99 LYS A C 1
ATOM 822 O O . LYS A 1 99 ? -15.966 18.341 29.035 1.00 85.25 99 LYS A O 1
ATOM 827 N N . GLN A 1 100 ? -13.961 18.988 29.833 1.00 87.44 100 GLN A N 1
ATOM 828 C CA . GLN A 1 100 ? -14.369 19.117 31.236 1.00 87.44 100 GLN A CA 1
ATOM 829 C C . GLN A 1 100 ? -15.428 20.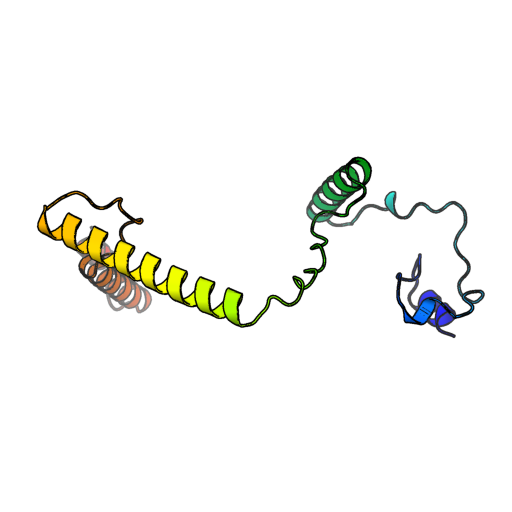211 31.413 1.00 87.44 100 GLN A C 1
ATOM 831 O O . GLN A 1 100 ? -16.438 19.970 32.057 1.00 87.44 100 GLN A O 1
ATOM 836 N N . ALA A 1 101 ? -15.259 21.365 30.765 1.00 87.19 101 ALA A N 1
ATOM 837 C CA . ALA A 1 101 ? -16.236 22.449 30.788 1.00 87.19 101 ALA A CA 1
ATOM 838 C C . ALA A 1 101 ? -17.583 22.043 30.164 1.00 87.19 101 ALA A C 1
ATOM 840 O O . ALA A 1 101 ? -18.631 22.404 30.685 1.00 87.19 101 ALA A O 1
ATOM 841 N N . LYS A 1 102 ? -17.570 21.261 29.075 1.00 84.44 102 LYS A N 1
ATOM 842 C CA . LYS A 1 102 ? -18.799 20.723 28.467 1.00 84.44 102 LYS A CA 1
ATOM 843 C C . LYS A 1 102 ? -19.496 19.692 29.351 1.00 84.44 102 LYS A C 1
ATOM 845 O O . LYS A 1 102 ? -20.711 19.744 29.470 1.00 84.44 102 LYS A O 1
ATOM 850 N N . LEU A 1 103 ? -18.729 18.811 30.000 1.00 81.75 103 LEU A N 1
ATOM 851 C CA . LEU A 1 103 ? -19.249 17.870 31.000 1.00 81.75 103 LEU A CA 1
ATOM 852 C C . LEU A 1 103 ? -19.902 18.615 32.174 1.00 81.75 103 LEU A C 1
ATOM 854 O O . LEU A 1 103 ? -21.027 18.300 32.530 1.00 81.75 103 LEU A O 1
ATOM 858 N N . ALA A 1 104 ? -19.238 19.641 32.718 1.00 84.38 104 ALA A N 1
ATOM 859 C CA . ALA A 1 104 ? -19.766 20.443 33.825 1.00 84.38 104 ALA A CA 1
ATOM 860 C C . ALA A 1 104 ? -21.047 21.216 33.459 1.00 84.38 104 ALA A C 1
ATOM 862 O O . ALA A 1 104 ? -21.898 21.435 34.313 1.00 84.38 104 ALA A O 1
ATOM 863 N N . LYS A 1 105 ? -21.204 21.609 32.188 1.00 86.25 105 LYS A N 1
ATOM 864 C CA . LYS A 1 105 ? -22.412 22.266 31.663 1.00 86.25 105 LYS A CA 1
ATOM 865 C C . LYS A 1 105 ? -23.504 21.288 31.202 1.00 86.25 105 LYS A C 1
ATOM 867 O O . LYS A 1 105 ? -24.490 21.739 30.631 1.00 86.25 105 LYS A O 1
ATOM 872 N N . ASN A 1 106 ? -23.329 19.976 31.402 1.00 78.56 106 ASN A N 1
ATOM 873 C CA . ASN A 1 106 ? -24.204 18.924 30.863 1.00 78.56 106 ASN A CA 1
ATOM 874 C C . ASN A 1 106 ? -24.453 19.042 29.342 1.00 78.56 106 ASN A C 1
ATOM 876 O O . ASN A 1 106 ? -25.480 18.601 28.828 1.00 78.56 106 ASN A O 1
ATOM 880 N N . GLU A 1 107 ? -23.506 19.617 28.591 1.00 74.62 107 GLU A N 1
ATOM 881 C CA . GLU A 1 107 ? -23.600 19.692 27.133 1.00 74.62 107 GLU A CA 1
ATOM 882 C C . GLU A 1 107 ? -23.232 18.343 26.491 1.00 74.62 107 GLU A C 1
ATOM 884 O O . GLU A 1 107 ? -22.229 17.718 26.868 1.00 74.62 107 GLU A O 1
ATOM 889 N N . PRO A 1 108 ? -23.955 17.909 25.441 1.00 65.56 108 PRO A N 1
ATOM 890 C CA . PRO A 1 108 ? -23.642 16.669 24.752 1.00 65.56 108 PRO A CA 1
ATOM 891 C C . PRO A 1 108 ? -22.270 16.756 24.068 1.00 65.56 108 PRO A C 1
ATOM 893 O O . PRO A 1 108 ? -22.042 17.521 23.124 1.00 65.56 108 PRO A O 1
ATOM 896 N N . LEU A 1 109 ? -21.326 15.915 24.500 1.00 70.25 109 LEU A N 1
ATOM 897 C CA . LEU A 1 109 ? -20.083 15.715 23.760 1.00 70.25 109 LEU A CA 1
ATOM 898 C C . LEU A 1 109 ? -20.392 14.970 22.459 1.00 70.25 109 LEU A C 1
ATOM 900 O O . LEU A 1 109 ? -21.099 13.964 22.474 1.00 70.25 109 LEU A O 1
ATOM 904 N N . LYS A 1 110 ? -19.815 15.425 21.332 1.00 66.75 110 LYS A N 1
ATOM 905 C CA . LYS A 1 110 ? -19.857 14.686 20.057 1.00 66.75 110 LYS A CA 1
ATOM 906 C C . LYS A 1 110 ? -19.437 13.237 20.324 1.00 66.75 110 LYS A C 1
ATOM 908 O O . LYS A 1 110 ? -18.267 12.981 20.628 1.00 66.75 110 LYS A O 1
ATOM 913 N N . LYS A 1 111 ? -20.406 12.318 20.256 1.00 57.72 111 LYS A N 1
ATOM 914 C CA . LYS A 1 111 ? -20.234 10.901 20.576 1.00 57.72 111 LYS A CA 1
ATOM 915 C C . LYS A 1 111 ? -19.142 10.336 19.665 1.00 57.72 111 LYS A C 1
ATOM 917 O O . LYS A 1 111 ? -19.310 10.265 18.451 1.00 57.72 111 LYS A O 1
ATOM 922 N N . LYS A 1 112 ? -18.007 9.920 20.236 1.00 60.66 112 LYS A N 1
ATOM 923 C CA . LYS A 1 112 ? -17.278 8.807 19.615 1.00 60.66 112 LYS A CA 1
ATOM 924 C C . LYS A 1 112 ? -18.217 7.602 19.686 1.00 60.66 112 LYS A C 1
ATOM 926 O O . LYS A 1 112 ? -18.965 7.524 20.659 1.00 60.66 112 LYS A O 1
ATOM 931 N N . ARG A 1 113 ? -18.212 6.730 18.666 1.00 58.38 113 ARG A N 1
ATOM 932 C CA . ARG A 1 113 ? -18.962 5.454 18.666 1.00 58.38 113 ARG A CA 1
ATOM 933 C C . ARG A 1 113 ? -18.893 4.892 20.090 1.00 58.38 113 ARG A C 1
ATOM 935 O O . ARG A 1 113 ? -17.770 4.758 20.584 1.00 58.38 113 ARG A O 1
ATOM 942 N N . LYS A 1 114 ? -20.044 4.755 20.771 1.00 59.16 114 LYS A N 1
ATOM 943 C CA . LYS A 1 114 ? -20.099 4.269 22.159 1.00 59.16 114 LYS A CA 1
ATOM 944 C C . LYS A 1 114 ? -19.230 3.012 22.195 1.00 59.16 114 LYS A C 1
ATOM 946 O O . LYS A 1 114 ? -19.444 2.109 21.390 1.00 59.16 114 LYS A O 1
ATOM 951 N N . GLY A 1 115 ? -18.183 3.028 23.018 1.00 62.44 115 GLY A N 1
ATOM 952 C CA . GLY A 1 115 ? -17.534 1.778 23.381 1.00 62.44 115 GLY A CA 1
ATOM 953 C C . GLY A 1 115 ? -18.581 0.919 24.075 1.00 62.44 115 GLY A C 1
ATOM 954 O O . GLY A 1 115 ? -19.462 1.476 24.733 1.00 62.44 115 GLY A O 1
ATOM 955 N N . ILE A 1 116 ? -18.497 -0.388 23.852 1.00 69.31 116 ILE A N 1
ATOM 956 C CA . ILE A 1 116 ? -19.267 -1.408 24.568 1.00 69.31 116 ILE A CA 1
ATOM 957 C C . ILE A 1 116 ? -19.180 -1.062 26.060 1.00 69.31 116 ILE A C 1
ATOM 959 O O . ILE A 1 116 ? -18.075 -0.811 26.554 1.00 69.31 116 ILE A O 1
ATOM 963 N N . SER A 1 117 ? -20.330 -0.898 26.712 1.00 79.69 117 SER A N 1
ATOM 964 C CA . SER A 1 117 ? -20.391 -0.555 28.131 1.00 79.69 117 SER A CA 1
ATOM 965 C C . SER A 1 117 ? -19.862 -1.721 28.979 1.00 79.69 117 SER A C 1
ATOM 967 O O . SER A 1 117 ? -19.750 -2.846 28.490 1.00 79.69 117 SER A O 1
ATOM 969 N N . ASP A 1 118 ? -19.496 -1.473 30.238 1.00 83.38 118 ASP A N 1
ATOM 970 C CA . ASP A 1 118 ? -19.087 -2.574 31.123 1.00 83.38 118 ASP A CA 1
ATOM 971 C C . ASP A 1 118 ? -20.247 -3.562 31.359 1.00 83.38 118 ASP A C 1
ATOM 973 O O . ASP A 1 118 ? -20.010 -4.764 31.448 1.00 83.38 118 ASP A O 1
ATOM 977 N N . GLU A 1 119 ? -21.494 -3.078 31.340 1.00 82.12 119 GLU A N 1
ATOM 978 C CA . GLU A 1 119 ? -22.713 -3.898 31.400 1.00 82.12 119 GLU A CA 1
ATOM 979 C C . GLU A 1 119 ? -22.838 -4.790 30.152 1.00 82.12 119 GLU A C 1
ATOM 981 O O . GLU A 1 119 ? -22.997 -6.005 30.274 1.00 82.12 119 GLU A O 1
ATOM 986 N N . ASP A 1 120 ? -22.635 -4.218 28.958 1.00 84.69 120 ASP A N 1
ATOM 987 C CA . ASP A 1 120 ? -22.650 -4.955 27.685 1.00 84.69 120 ASP A CA 1
ATOM 988 C C . ASP A 1 120 ? -21.545 -6.040 27.660 1.00 84.69 120 ASP A C 1
ATOM 990 O O . ASP A 1 120 ? -21.697 -7.107 27.067 1.00 84.69 120 ASP A O 1
ATOM 994 N N . LEU A 1 121 ? -20.393 -5.778 28.295 1.00 87.94 121 LEU A N 1
ATOM 995 C CA . LEU A 1 121 ? -19.288 -6.736 28.426 1.00 87.94 121 LEU A CA 1
ATOM 996 C C . LEU A 1 121 ? -19.615 -7.883 29.388 1.00 87.94 121 LEU A C 1
ATOM 998 O O . LEU A 1 121 ? -19.126 -8.999 29.193 1.00 87.94 121 LEU A O 1
ATOM 1002 N N . GLU A 1 122 ? -20.375 -7.619 30.448 1.00 90.75 122 GLU A N 1
ATOM 1003 C CA . GLU A 1 122 ? -20.820 -8.643 31.394 1.00 90.75 122 GLU A CA 1
ATOM 1004 C C . GLU A 1 122 ? -21.898 -9.544 30.802 1.00 90.75 122 GLU A C 1
ATOM 1006 O O . GLU A 1 122 ? -21.821 -10.762 30.976 1.00 90.75 122 GLU A O 1
ATOM 1011 N N . GLU A 1 123 ? -22.839 -8.973 30.054 1.00 89.38 123 GLU A N 1
ATOM 1012 C CA . GLU A 1 123 ? -23.829 -9.719 29.276 1.00 89.38 123 GLU A CA 1
ATOM 1013 C C . GLU A 1 123 ? -23.135 -10.666 28.285 1.00 89.38 123 GLU A C 1
ATOM 1015 O O . GLU A 1 123 ? -23.307 -11.884 28.360 1.00 89.38 123 GLU A O 1
ATOM 1020 N N . LEU A 1 124 ? -22.178 -10.153 27.498 1.00 90.88 124 LEU A N 1
ATOM 1021 C CA . LEU A 1 124 ? -21.408 -10.970 26.553 1.00 90.88 124 LEU A CA 1
ATOM 1022 C C . LEU A 1 124 ? -20.660 -12.135 27.228 1.00 90.88 124 LEU A C 1
ATOM 1024 O O . LEU A 1 124 ? -20.485 -13.208 26.645 1.00 90.88 124 LEU A O 1
ATOM 1028 N N . LYS A 1 125 ? -20.161 -11.938 28.457 1.00 91.94 125 LYS A N 1
ATOM 1029 C CA . LYS A 1 125 ? -19.475 -12.997 29.218 1.00 91.94 125 LYS A CA 1
ATOM 1030 C C . LYS A 1 125 ? -20.438 -14.105 29.638 1.00 91.94 125 LYS A C 1
ATOM 1032 O O . LYS A 1 125 ? -20.026 -15.270 29.618 1.00 91.94 125 LYS A O 1
ATOM 1037 N N . LYS A 1 126 ? -21.672 -13.762 30.020 1.00 91.81 126 LYS A N 1
ATOM 1038 C CA . LYS A 1 126 ? -22.716 -14.731 30.387 1.00 91.81 126 LYS A CA 1
ATOM 1039 C C . LYS A 1 126 ? -23.099 -15.579 29.174 1.00 91.81 126 LYS A C 1
ATOM 1041 O O . LYS A 1 126 ? -23.005 -16.805 29.259 1.00 91.81 126 LYS A O 1
ATOM 1046 N N . ASP A 1 127 ? -23.333 -14.949 28.025 1.00 90.75 127 ASP A N 1
ATOM 1047 C CA . ASP A 1 127 ? -23.660 -15.637 26.767 1.00 90.75 127 ASP A CA 1
ATOM 1048 C C . ASP A 1 127 ? -22.546 -16.593 26.325 1.00 90.75 127 ASP A C 1
ATOM 1050 O O . ASP A 1 127 ? -22.774 -17.758 25.982 1.00 90.75 127 ASP A O 1
ATOM 1054 N N . VAL A 1 128 ? -21.289 -16.138 26.390 1.00 92.06 128 VAL A N 1
ATOM 1055 C CA . VAL A 1 128 ? -20.123 -16.970 26.054 1.00 92.06 128 VAL A CA 1
ATOM 1056 C C . VAL A 1 128 ? -19.967 -18.138 27.031 1.00 92.06 128 VAL A C 1
ATOM 1058 O O . VAL A 1 128 ? -19.535 -19.225 26.630 1.00 92.06 128 VAL A O 1
ATOM 1061 N N . ALA A 1 129 ? -20.287 -17.950 28.313 1.00 93.12 129 ALA A N 1
ATOM 1062 C CA . ALA A 1 129 ? -20.261 -19.028 29.295 1.00 93.12 129 ALA A CA 1
ATOM 1063 C C . ALA A 1 129 ? -21.352 -20.070 29.011 1.00 93.12 129 ALA A C 1
ATOM 1065 O O . ALA A 1 129 ? -21.053 -21.266 29.050 1.00 93.12 129 ALA A O 1
ATOM 1066 N N . LEU A 1 130 ? -22.566 -19.635 28.662 1.00 91.94 130 LEU A N 1
ATOM 1067 C CA . LEU A 1 130 ? -23.675 -20.508 28.276 1.00 91.94 130 LEU A CA 1
ATOM 1068 C C . LEU A 1 130 ? -23.350 -21.330 27.029 1.00 91.94 130 LEU A C 1
ATOM 1070 O O . LEU A 1 130 ? -23.398 -22.561 27.073 1.00 91.94 130 LEU A O 1
ATOM 1074 N N . LEU A 1 131 ? -22.851 -20.684 25.973 1.00 91.44 131 LEU A N 1
ATOM 1075 C CA . LEU A 1 131 ? -22.382 -21.360 24.759 1.00 91.44 131 LEU A CA 1
ATOM 1076 C C . LEU A 1 131 ? -21.295 -22.405 25.045 1.00 91.44 131 LEU A C 1
ATOM 1078 O O . LEU A 1 131 ? -21.276 -23.487 24.455 1.00 91.44 131 LEU A O 1
ATOM 1082 N N . LYS A 1 132 ? -20.363 -22.110 25.960 1.00 93.75 132 LYS A N 1
ATOM 1083 C CA . LYS A 1 132 ? -19.324 -23.070 26.367 1.00 93.75 132 LYS A CA 1
ATOM 1084 C C . LYS A 1 132 ? -19.897 -24.255 27.139 1.00 93.75 132 LYS A C 1
ATOM 1086 O O . LYS A 1 132 ? -19.345 -25.349 27.024 1.00 93.75 132 LYS A O 1
ATOM 1091 N N . LYS A 1 133 ? -20.944 -24.057 27.941 1.00 92.88 133 LYS A N 1
ATOM 1092 C CA . LYS A 1 133 ? -21.619 -25.138 28.668 1.00 92.88 133 LYS A CA 1
ATOM 1093 C C . LYS A 1 133 ? -22.412 -26.037 27.706 1.00 92.88 133 LYS A C 1
ATOM 1095 O O . LYS A 1 133 ? -22.255 -27.253 27.804 1.00 92.88 133 LYS A O 1
ATOM 1100 N N . LEU A 1 134 ? -23.118 -25.463 26.727 1.00 90.50 134 LEU A N 1
ATOM 1101 C CA . LEU A 1 134 ? -23.809 -26.199 25.658 1.00 90.50 134 LEU A CA 1
ATOM 1102 C C . LEU A 1 134 ? -22.830 -27.011 24.795 1.00 90.50 134 LEU A C 1
ATOM 1104 O O . LEU A 1 134 ? -22.975 -28.222 24.657 1.00 90.50 134 LEU A O 1
ATOM 1108 N N . LYS A 1 135 ? -21.723 -26.405 24.335 1.00 90.31 135 LYS A N 1
ATOM 1109 C CA . LYS A 1 135 ? -20.670 -27.129 23.586 1.00 90.31 135 LYS A CA 1
ATOM 1110 C C . LYS A 1 135 ? -20.035 -28.281 24.368 1.00 90.31 135 LYS A C 1
ATOM 1112 O O . LYS A 1 135 ? -19.524 -29.223 23.769 1.00 90.31 135 LYS A O 1
ATOM 1117 N N . LYS A 1 136 ? -20.035 -28.201 25.700 1.00 93.12 136 LYS A N 1
ATOM 1118 C CA . LYS A 1 136 ? -19.552 -29.261 26.599 1.00 93.12 136 LYS A CA 1
ATOM 1119 C C . LYS A 1 136 ? -20.657 -30.244 27.014 1.00 93.12 136 LYS A C 1
ATOM 1121 O O . LYS A 1 136 ? -20.387 -31.076 27.874 1.00 93.12 136 LYS A O 1
ATOM 1126 N N . LYS A 1 137 ? -21.867 -30.141 26.442 1.00 88.50 137 LYS A N 1
ATOM 1127 C CA . LYS A 1 137 ? -23.062 -30.939 26.776 1.00 88.50 137 LYS A CA 1
ATOM 1128 C C . LYS A 1 137 ? -23.421 -30.914 28.269 1.00 88.50 137 LYS A C 1
ATOM 1130 O O . LYS A 1 137 ? -23.910 -31.896 28.812 1.00 88.50 137 LYS A O 1
ATOM 1135 N N . LYS A 1 138 ? -23.119 -29.805 28.955 1.00 90.00 138 LYS A N 1
ATOM 1136 C CA . LYS A 1 138 ? -23.446 -29.607 30.381 1.00 90.00 138 LYS A CA 1
ATOM 1137 C C . LYS A 1 138 ? -24.841 -29.019 30.603 1.00 90.00 138 LYS A C 1
ATOM 1139 O O . LYS A 1 138 ? -25.280 -28.954 31.742 1.00 90.00 138 LYS A O 1
ATOM 1144 N N . ILE A 1 139 ? -25.468 -28.535 29.536 1.00 89.75 139 ILE A N 1
ATOM 1145 C CA . ILE A 1 139 ? -26.818 -27.972 29.486 1.00 89.75 139 ILE A CA 1
ATOM 1146 C C . ILE A 1 139 ? -27.482 -28.573 28.239 1.00 89.75 139 ILE A C 1
ATOM 1148 O O . ILE A 1 139 ? -26.769 -28.854 27.268 1.00 89.75 139 ILE A O 1
ATOM 1152 N N . SER A 1 140 ? -28.794 -28.812 28.288 1.00 88.75 140 SER A N 1
ATOM 1153 C CA . SER A 1 140 ? -29.585 -29.225 27.126 1.00 88.75 140 SER A CA 1
ATOM 1154 C C . SER A 1 140 ? -29.835 -28.045 26.176 1.00 88.75 140 SER A C 1
ATOM 1156 O O . SER A 1 140 ? -29.732 -26.884 26.574 1.00 88.75 140 SER A O 1
ATOM 1158 N N . ASP A 1 141 ? -30.162 -28.322 24.916 1.00 87.19 141 ASP A N 1
ATOM 1159 C CA . ASP A 1 141 ? -30.461 -27.253 23.955 1.00 87.19 141 ASP A CA 1
ATOM 1160 C C . ASP A 1 141 ? -31.715 -26.456 24.379 1.00 87.19 141 ASP A C 1
ATOM 1162 O O . ASP A 1 141 ? -31.738 -25.235 24.250 1.00 87.19 141 ASP A O 1
ATOM 1166 N N . GLU A 1 142 ? -32.700 -27.112 25.006 1.00 87.56 142 GLU A N 1
ATOM 1167 C CA . GLU A 1 142 ? -33.921 -26.474 25.528 1.00 87.56 142 GLU A CA 1
ATOM 1168 C C . GLU A 1 142 ? -33.643 -25.500 26.683 1.00 87.56 142 GLU A C 1
ATOM 1170 O O . GLU A 1 142 ? -34.256 -24.437 26.778 1.00 87.56 142 GLU A O 1
ATOM 1175 N N . ASP A 1 143 ? -32.720 -25.849 27.580 1.00 85.75 143 ASP A N 1
ATOM 1176 C CA . ASP A 1 143 ? -32.356 -24.994 28.715 1.00 85.75 143 ASP A CA 1
ATOM 1177 C C . ASP A 1 143 ? -31.494 -23.804 28.274 1.00 85.75 143 ASP A C 1
ATOM 1179 O O . ASP A 1 143 ? -31.553 -22.734 28.876 1.00 85.75 143 ASP A O 1
ATOM 1183 N N . TYR A 1 144 ? -30.711 -23.966 27.203 1.00 88.25 144 TYR A N 1
ATOM 1184 C CA . TYR A 1 144 ? -29.977 -22.861 26.594 1.00 88.25 144 TYR A CA 1
ATOM 1185 C C . TYR A 1 144 ? -30.921 -21.841 25.949 1.00 88.25 144 TYR A C 1
ATOM 1187 O O . TYR A 1 144 ? -30.733 -20.643 26.148 1.00 88.25 144 TYR A O 1
ATOM 1195 N N . GLU A 1 145 ? -31.952 -22.297 25.230 1.00 87.25 145 GLU A N 1
ATOM 1196 C CA . GLU A 1 145 ? -32.936 -21.395 24.619 1.00 87.25 145 GLU A CA 1
ATOM 1197 C C . GLU A 1 145 ? -33.749 -20.612 25.658 1.00 87.25 145 GLU A C 1
ATOM 1199 O O . GLU A 1 145 ? -34.040 -19.442 25.430 1.00 87.25 145 GLU A O 1
ATOM 1204 N N . LYS A 1 146 ? -34.038 -21.202 26.825 1.00 89.06 146 LYS A N 1
ATOM 1205 C CA . LYS A 1 146 ? -34.720 -20.507 27.934 1.00 89.06 146 LYS A CA 1
ATOM 1206 C C . LYS A 1 146 ? -33.880 -19.429 28.624 1.00 89.06 146 LYS A C 1
ATOM 1208 O O . LYS A 1 146 ? -34.458 -18.539 29.232 1.00 89.06 146 LYS A O 1
ATOM 1213 N N . GLU A 1 147 ? -32.549 -19.545 28.627 1.00 82.44 147 GLU A N 1
ATOM 1214 C CA . GLU A 1 147 ? -31.668 -18.552 29.272 1.00 82.44 147 GLU A CA 1
ATOM 1215 C C . GLU A 1 147 ? -31.204 -17.437 28.320 1.00 82.44 147 GLU A C 1
ATOM 1217 O O . GLU A 1 147 ? -30.828 -16.365 28.790 1.00 82.44 147 GLU A O 1
ATOM 1222 N N . ILE A 1 148 ? -31.194 -17.687 27.006 1.00 82.94 148 ILE A N 1
ATOM 1223 C CA . ILE A 1 148 ? -30.824 -16.702 25.973 1.00 82.94 148 ILE A CA 1
ATOM 1224 C C . ILE A 1 148 ? -32.032 -15.912 25.447 1.00 82.94 148 ILE A C 1
ATOM 1226 O O . ILE A 1 148 ? -31.853 -14.769 25.023 1.00 82.94 148 ILE A O 1
ATOM 1230 N N . GLY A 1 149 ? -33.217 -16.532 25.402 1.00 67.19 149 GLY A N 1
ATOM 1231 C CA . GLY A 1 149 ? -34.467 -15.927 24.923 1.00 67.19 149 GLY A CA 1
ATOM 1232 C C . GLY A 1 149 ? -35.246 -15.220 26.020 1.00 67.19 149 GLY A C 1
ATOM 1233 O O . GLY A 1 149 ? -35.858 -14.178 25.695 1.00 67.19 149 GLY A O 1
#

Mean predicted aligned error: 15.8 Å

InterPro domains:
  IPR056330 ATP-dependent rRNA helicase SPB4-like, C-terminal tail [PF23681] (41-145)

Foldseek 3Di:
DVQVVCVVVVHQDDDPDPVPPPDDNPSHDHDPPDDPLPDADPDPVVRVVVVVQVVVCVVPVDGPPPPDDPPPDPDDDPVVVVVVVVVVVVVVVVVVVVVVVCVVVVHDDPDDPDDQDVVNVVVVVVLVVLVVCVVVVVDDPVVSVVVVD

pLDDT: mean 85.98, std 8.54, range [57.72, 97.44]

Radius of gyration: 31.49 Å; Cα contacts (8 Å, |Δi|>4): 49; chains: 1; bounding box: 62×57×64 Å

Sequence (149 aa):
PLGAMGASYGLLQLPKMPELKNRDLSDFPEVPELDINTIPYKDKTREKIRKQKLEQYQKTGVWPGHKQKFIRKPSEPWSITKQKKEDRKEKKLKRKQSKQAKLAKNEPLKKKRKGISDEDLEELKKDVALLKKLKKKKISDEDYEKEIG

Secondary structure (DSSP, 8-state):
-HHHHHHHTT-SS----GGGTTS--TTSPPPTT--GGGS--SSHHHHHHHHHHHHHHHHHSS-TT-PPP--PPP---HHHHHHHHHHHHHHHHHHHHHHHHHHHTTPPP----PPPPHHHHHHHHHHHHHHHHHHTTSS-HHHHHHHH-

Solvent-accessible surface area (backbone atoms only — not comparable to full-atom values): 9448 Å² total; per-residue (Å²): 114,75,30,51,53,42,55,75,70,66,56,87,70,83,78,100,48,82,84,56,73,87,50,89,48,79,71,45,71,79,67,81,92,68,64,71,84,76,63,77,58,93,49,65,70,60,35,54,54,47,52,55,38,50,54,46,20,74,75,66,78,49,61,77,85,65,71,75,76,80,72,77,74,78,89,72,59,70,67,61,55,50,48,56,50,50,55,52,50,50,54,50,49,53,53,50,51,54,50,52,53,32,57,75,67,72,47,86,69,86,77,65,82,78,68,82,46,74,66,58,52,51,53,53,50,51,54,54,50,50,54,53,34,45,76,66,66,75,45,54,74,71,61,49,51,68,75,76,105